Protein AF-A0A7R9Z4J4-F1 (afdb_monomer)

Sequence (156 aa):
VNAFYCSVVTLTTVGYGDICPSEDMALGGRVFIILISFFGLGVFCGPVMDFAASWPKMIPGGVLGVAITTVGLGIALFTKIEGMSHIEAAYFSVVTGTTIGYGDIGPKTDEGKIATALYAILVVNVVGAVLEPARNFLSRFCAAKSIEDVAEKSGS

Secondary structure (DSSP, 8-state):
-HHHHHHHHHHTT----SS---TTS-HHHHHHHHHHHHHHHHHSHHHHHHHHHHHHHHSTTHHHHHHHHHHHHHHHHHHHHH---HHHHHHHHHHHHTT---SSS---SHHHHHHHHHHHHHHHHHHHHHHHHHHHHHHHHHHHHHHHHHHHHHT-

Radius of gyration: 19.7 Å; Cα contacts (8 Å, |Δi|>4): 141; chains: 1; bounding box: 54×38×49 Å

Organism: NCBI:txid2749911

Structure (mmCIF, N/CA/C/O backbone):
data_AF-A0A7R9Z4J4-F1
#
_entry.id   AF-A0A7R9Z4J4-F1
#
loop_
_atom_site.group_PDB
_atom_site.id
_atom_site.type_symbol
_atom_site.label_atom_id
_atom_site.label_alt_id
_atom_site.label_comp_id
_atom_site.label_asym_id
_atom_site.label_entity_id
_atom_site.label_seq_id
_atom_site.pdbx_PDB_ins_code
_atom_site.Cartn_x
_atom_site.Cartn_y
_atom_site.Cartn_z
_atom_site.occupancy
_atom_site.B_iso_or_equiv
_atom_site.auth_seq_id
_atom_site.auth_comp_id
_atom_site.auth_asym_id
_atom_site.auth_atom_id
_atom_site.pdbx_PDB_model_num
ATOM 1 N N . VAL A 1 1 ? -17.522 -5.883 10.083 1.00 69.44 1 VAL A N 1
ATOM 2 C CA . VAL A 1 1 ? -16.395 -4.976 9.762 1.00 69.44 1 VAL A CA 1
ATOM 3 C C . VAL A 1 1 ? -15.042 -5.663 9.911 1.00 69.44 1 VAL A C 1
ATOM 5 O O . VAL A 1 1 ? -14.365 -5.822 8.907 1.00 69.44 1 VAL A O 1
ATOM 8 N N . ASN A 1 2 ? -14.692 -6.170 11.098 1.00 75.75 2 ASN A N 1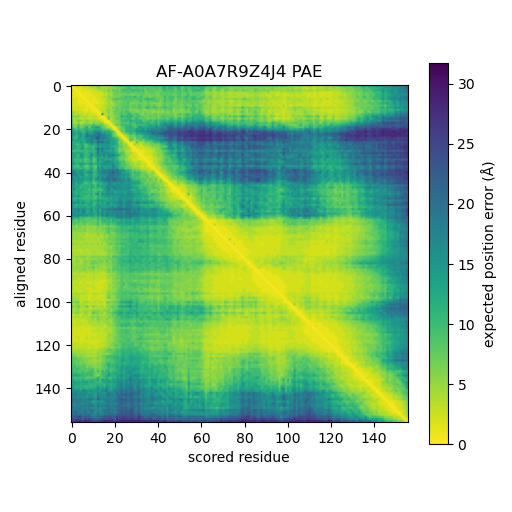
ATOM 9 C CA . ASN A 1 2 ? -13.408 -6.853 11.356 1.00 75.75 2 ASN A CA 1
ATOM 10 C C . ASN A 1 2 ? -13.071 -7.974 10.353 1.00 75.75 2 ASN A C 1
ATOM 12 O O . ASN A 1 2 ? -11.954 -8.039 9.855 1.00 75.75 2 ASN A O 1
ATOM 16 N N . ALA A 1 3 ? -14.050 -8.819 10.006 1.00 71.25 3 ALA A N 1
ATOM 17 C CA . ALA A 1 3 ? -13.865 -9.909 9.044 1.00 71.25 3 ALA A CA 1
ATOM 18 C C . ALA A 1 3 ? -13.546 -9.404 7.627 1.00 71.25 3 ALA A C 1
ATOM 20 O O . ALA A 1 3 ? -12.642 -9.910 6.969 1.00 71.25 3 ALA A O 1
ATOM 21 N N . PHE A 1 4 ? -14.265 -8.373 7.179 1.00 73.25 4 PHE A N 1
ATOM 22 C CA . PHE A 1 4 ? -14.043 -7.741 5.881 1.00 73.25 4 PHE A CA 1
ATOM 23 C C . PHE A 1 4 ? -12.654 -7.098 5.810 1.00 73.25 4 PHE A C 1
ATOM 25 O O . PHE A 1 4 ? -11.909 -7.358 4.873 1.00 73.25 4 PHE A O 1
ATOM 32 N N . TYR A 1 5 ? -12.279 -6.341 6.842 1.00 78.94 5 TYR A N 1
ATOM 33 C CA . TYR A 1 5 ? -10.960 -5.724 6.950 1.00 78.94 5 TYR A CA 1
ATOM 34 C C . TYR A 1 5 ? -9.826 -6.757 6.923 1.00 78.94 5 TYR A C 1
ATOM 36 O O . TYR A 1 5 ? -8.962 -6.670 6.056 1.00 78.94 5 TYR A O 1
ATOM 44 N N . CYS A 1 6 ? -9.883 -7.774 7.791 1.00 78.31 6 CYS A N 1
ATOM 45 C CA . CYS A 1 6 ? -8.895 -8.856 7.845 1.00 78.31 6 CYS A CA 1
ATOM 46 C C . CYS A 1 6 ? -8.712 -9.507 6.465 1.00 78.31 6 CYS A C 1
ATOM 48 O O . CYS A 1 6 ? -7.597 -9.653 5.977 1.00 78.31 6 CYS A O 1
ATOM 50 N N . SER A 1 7 ? -9.819 -9.791 5.780 1.00 74.62 7 SER A N 1
ATOM 51 C CA . SER A 1 7 ? -9.798 -10.441 4.466 1.00 74.62 7 SER A CA 1
ATOM 52 C C . SER A 1 7 ? -9.137 -9.603 3.393 1.00 74.62 7 SER A C 1
ATOM 54 O O . SER A 1 7 ? -8.336 -10.119 2.622 1.00 74.62 7 SER A O 1
ATOM 56 N N . VAL A 1 8 ? -9.476 -8.317 3.327 1.00 77.12 8 VAL A N 1
ATOM 57 C CA . VAL A 1 8 ? -8.921 -7.420 2.315 1.00 77.12 8 VAL A CA 1
ATOM 58 C C . VAL A 1 8 ? -7.432 -7.214 2.553 1.00 77.12 8 VAL A C 1
ATOM 60 O O . VAL A 1 8 ? -6.652 -7.342 1.619 1.00 77.12 8 VAL A O 1
ATOM 63 N N . VAL A 1 9 ? -7.033 -6.999 3.804 1.00 80.25 9 VAL A N 1
ATOM 64 C CA . VAL A 1 9 ? -5.631 -6.854 4.212 1.00 80.25 9 VAL A CA 1
ATOM 65 C C . VAL A 1 9 ? -4.822 -8.125 3.914 1.00 80.25 9 VAL A C 1
ATOM 67 O O . VAL A 1 9 ? -3.657 -8.035 3.523 1.00 80.25 9 VAL A O 1
ATOM 70 N N . THR A 1 10 ? -5.419 -9.313 4.058 1.00 79.94 10 THR A N 1
ATOM 71 C CA . THR A 1 10 ? -4.804 -10.583 3.639 1.00 79.94 10 THR A CA 1
ATOM 72 C C . THR A 1 10 ? -4.738 -10.716 2.116 1.00 79.94 10 THR A C 1
ATOM 74 O O . THR A 1 10 ? -3.708 -11.135 1.592 1.00 79.94 10 THR A O 1
ATOM 77 N N . LEU A 1 11 ? -5.796 -10.339 1.392 1.00 77.94 11 LEU A N 1
ATOM 78 C CA . LEU A 1 11 ? -5.858 -10.391 -0.075 1.00 77.94 11 LEU A CA 1
ATOM 79 C C . LEU A 1 11 ? -4.791 -9.499 -0.718 1.00 77.94 11 LEU A C 1
ATOM 81 O O . LEU A 1 11 ? -4.154 -9.890 -1.690 1.00 77.94 11 LEU A O 1
ATOM 85 N N . THR A 1 12 ? -4.580 -8.314 -0.154 1.00 78.25 12 THR A N 1
ATOM 86 C CA . THR A 1 12 ? -3.561 -7.351 -0.584 1.00 78.25 12 THR A CA 1
ATOM 87 C C . THR A 1 12 ? -2.170 -7.684 -0.044 1.00 78.25 12 THR A C 1
ATOM 89 O O . THR A 1 12 ? -1.281 -6.848 -0.136 1.00 78.25 12 THR A O 1
ATOM 92 N N . THR A 1 13 ? -1.995 -8.855 0.580 1.00 83.31 13 THR A N 1
ATOM 93 C CA . THR A 1 13 ? -0.753 -9.333 1.211 1.00 83.31 13 THR A CA 1
ATOM 94 C C . THR A 1 13 ? -0.141 -8.392 2.252 1.00 83.31 13 THR A C 1
ATOM 96 O O . THR A 1 13 ? 1.037 -8.516 2.556 1.00 83.31 13 THR A O 1
ATOM 99 N N . VAL A 1 14 ? -0.922 -7.464 2.813 1.00 85.56 14 VAL A N 1
ATOM 100 C CA . VAL A 1 14 ? -0.454 -6.521 3.842 1.00 85.56 14 VAL A CA 1
ATOM 101 C C . VAL A 1 14 ? -0.341 -7.234 5.187 1.00 85.56 14 VAL A C 1
ATOM 103 O O . VAL A 1 14 ? 0.652 -7.084 5.878 1.00 85.56 14 VAL A O 1
AT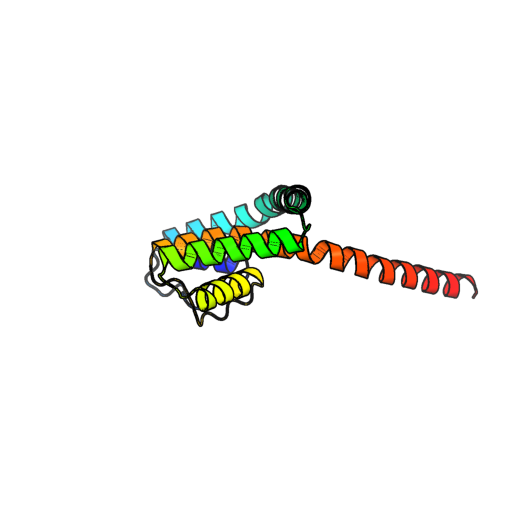OM 106 N N . GLY A 1 15 ? -1.360 -8.017 5.551 1.00 77.56 15 GLY A N 1
ATOM 107 C CA . GLY A 1 15 ? -1.324 -8.932 6.695 1.00 77.56 15 GLY A CA 1
ATOM 108 C C . GLY A 1 15 ? -0.907 -8.328 8.043 1.00 77.56 15 GLY A C 1
ATOM 109 O O . GLY A 1 15 ? -0.008 -8.871 8.669 1.00 77.56 15 GLY A O 1
ATOM 110 N N . TYR A 1 16 ? -1.595 -7.286 8.533 1.00 78.88 16 TYR A N 1
ATOM 111 C CA . TYR A 1 16 ? -1.263 -6.613 9.805 1.00 78.88 16 TYR A CA 1
ATOM 112 C C . TYR A 1 16 ? -1.163 -7.521 11.043 1.00 78.88 16 TYR A C 1
ATOM 114 O O . TYR A 1 16 ? -0.534 -7.145 12.026 1.00 78.88 16 TYR A O 1
ATOM 122 N N . GLY A 1 17 ? -1.829 -8.682 11.044 1.00 73.00 17 GLY A N 1
ATOM 123 C CA . GLY A 1 17 ? -1.857 -9.602 12.192 1.00 73.00 17 GLY A CA 1
ATOM 124 C C . GLY A 1 17 ? -2.613 -9.072 13.421 1.00 73.00 17 GLY A C 1
ATOM 125 O O . GLY A 1 17 ? -2.737 -9.784 14.414 1.00 73.00 17 GLY A O 1
ATOM 126 N N . ASP A 1 18 ? -3.160 -7.860 13.333 1.00 70.62 18 ASP A N 1
ATOM 127 C CA . ASP A 1 18 ? -3.920 -7.150 14.364 1.00 70.62 18 ASP A CA 1
ATOM 128 C C . ASP A 1 18 ? -5.284 -7.799 14.651 1.00 70.62 18 ASP A C 1
ATOM 130 O O . ASP A 1 18 ? -5.763 -7.804 15.786 1.00 70.62 18 ASP A O 1
ATOM 134 N N . ILE A 1 19 ? -5.911 -8.378 13.626 1.00 69.12 19 ILE A N 1
ATOM 135 C CA . ILE A 1 19 ? -7.205 -9.051 13.710 1.00 69.12 19 ILE A CA 1
ATOM 136 C C . ILE A 1 19 ? -7.059 -10.464 13.142 1.00 69.12 19 ILE A C 1
ATOM 138 O O . ILE A 1 19 ? -7.144 -10.683 11.933 1.00 69.12 19 ILE A O 1
ATOM 142 N N . CYS A 1 20 ? -6.874 -11.442 14.030 1.00 61.06 20 CYS A N 1
ATOM 143 C CA . CYS A 1 20 ? -6.988 -12.864 13.700 1.00 61.06 20 CYS A CA 1
ATOM 144 C C . CYS A 1 20 ? -8.461 -13.310 13.780 1.00 61.06 20 CYS A C 1
ATOM 146 O O . CYS A 1 20 ? -9.201 -12.807 14.628 1.00 61.06 20 CYS A O 1
ATOM 148 N N . PRO A 1 21 ? -8.925 -14.261 12.945 1.00 55.12 21 PRO A N 1
ATOM 149 C CA . PRO A 1 21 ? -10.283 -14.787 13.034 1.00 55.12 21 PRO A CA 1
ATOM 150 C C . PRO A 1 21 ? -10.417 -15.719 14.252 1.00 55.12 21 PRO A C 1
ATOM 152 O O . PRO A 1 21 ? -10.503 -16.936 14.100 1.00 55.12 21 PRO A O 1
ATOM 155 N N . SER A 1 22 ? -10.439 -15.163 15.466 1.00 57.16 22 SER A N 1
ATOM 156 C CA . SER A 1 22 ? -10.807 -15.886 16.689 1.00 57.16 22 SER A CA 1
ATOM 157 C C . SER A 1 22 ? -12.300 -16.259 16.682 1.00 57.16 22 SER A C 1
ATOM 159 O O . SER A 1 22 ? -13.062 -15.833 15.807 1.00 57.16 22 SER A O 1
ATOM 161 N N . GLU A 1 23 ? -12.692 -17.145 17.601 1.00 53.50 23 GLU A N 1
ATOM 162 C CA . GLU A 1 23 ? -13.895 -18.000 17.597 1.00 53.50 23 GLU A CA 1
ATOM 163 C C . GLU A 1 23 ? -15.274 -17.304 17.482 1.00 53.50 23 GLU A C 1
ATOM 165 O O . GLU A 1 23 ? -16.271 -17.987 17.263 1.00 53.50 23 GLU A O 1
ATOM 170 N N . ASP A 1 24 ? -15.345 -15.968 17.490 1.00 51.12 24 ASP A N 1
ATOM 171 C CA . ASP A 1 24 ? -16.599 -15.190 17.505 1.00 51.12 24 ASP A CA 1
ATOM 172 C C . ASP A 1 24 ? -17.075 -14.713 16.117 1.00 51.12 24 ASP A C 1
ATOM 174 O O . ASP A 1 24 ? -18.124 -14.077 15.977 1.00 51.12 24 ASP A O 1
ATOM 178 N N . MET A 1 25 ? -16.317 -14.992 15.050 1.00 55.91 25 MET A N 1
ATOM 179 C CA . MET A 1 25 ? -16.785 -14.721 13.686 1.00 55.91 25 MET A CA 1
ATOM 180 C C . MET A 1 25 ? -17.833 -15.754 13.264 1.00 55.91 25 MET A C 1
ATOM 182 O O . MET A 1 25 ? -17.504 -16.918 13.038 1.00 55.91 25 MET A O 1
ATOM 186 N N . ALA A 1 26 ? -19.075 -15.308 13.057 1.00 58.41 26 ALA A N 1
ATOM 187 C CA . ALA A 1 26 ? -20.132 -16.124 12.467 1.00 58.41 26 ALA A CA 1
ATOM 188 C C . ALA A 1 26 ? -19.632 -16.828 11.189 1.00 58.41 26 ALA A C 1
ATOM 190 O O . ALA A 1 26 ? -19.132 -16.182 10.263 1.00 58.41 26 ALA A O 1
ATOM 191 N N . LEU A 1 27 ? -19.796 -18.154 11.137 1.00 64.06 27 LEU A N 1
ATOM 192 C CA . LEU A 1 27 ? -19.342 -19.045 10.059 1.00 64.06 27 LEU A CA 1
ATOM 193 C C . LEU A 1 27 ? -19.684 -18.513 8.651 1.00 64.06 27 LEU A C 1
ATOM 195 O O . LEU A 1 27 ? -18.884 -18.634 7.725 1.00 64.06 27 LEU A O 1
ATOM 199 N N . GLY A 1 28 ? -20.837 -17.848 8.510 1.00 63.38 28 GLY A N 1
ATOM 200 C CA . GLY A 1 28 ? -21.295 -17.248 7.255 1.00 63.38 28 GLY A CA 1
ATOM 201 C C . GLY A 1 28 ? -20.404 -16.121 6.719 1.00 63.38 28 GLY A C 1
ATOM 202 O O . GLY A 1 28 ? -20.227 -16.014 5.508 1.00 63.38 28 GLY A O 1
ATOM 203 N N . GLY A 1 29 ? -19.771 -15.327 7.589 1.00 63.66 29 GLY A N 1
ATOM 204 C CA . GLY A 1 29 ? -18.825 -14.288 7.168 1.00 63.66 29 GLY A CA 1
ATOM 205 C C . GLY A 1 29 ? -17.562 -14.886 6.549 1.00 63.66 29 GLY A C 1
ATOM 206 O O . GLY A 1 29 ? -17.118 -14.433 5.497 1.00 63.66 29 GLY A O 1
ATOM 207 N N . ARG A 1 30 ? -17.036 -15.964 7.149 1.00 63.38 30 ARG A N 1
ATOM 208 C CA . ARG A 1 30 ? -15.848 -16.689 6.662 1.00 63.38 30 ARG A CA 1
ATOM 209 C C . ARG A 1 30 ? -16.081 -17.298 5.275 1.00 63.38 30 ARG A C 1
ATOM 211 O O . ARG A 1 30 ? -15.211 -17.218 4.416 1.00 63.38 30 ARG A O 1
ATOM 218 N N . VAL A 1 31 ? -17.273 -17.846 5.034 1.00 65.62 31 VAL A N 1
ATOM 219 C CA . VAL A 1 31 ? -17.649 -18.418 3.728 1.00 65.62 31 VAL A CA 1
ATOM 220 C C . VAL A 1 31 ? -17.830 -17.329 2.663 1.00 65.62 31 VAL A C 1
ATOM 222 O O . VAL A 1 31 ? -17.339 -17.483 1.547 1.00 65.62 31 VAL A O 1
ATOM 225 N N . PHE A 1 32 ? -18.460 -16.201 3.003 1.00 67.75 32 PHE A N 1
ATOM 226 C CA . PHE A 1 32 ? -18.615 -15.061 2.089 1.00 67.75 32 PHE A CA 1
ATOM 227 C C . PHE A 1 32 ? -17.260 -14.477 1.642 1.00 67.75 32 PHE A C 1
ATOM 229 O O . PHE A 1 32 ? -17.074 -14.124 0.478 1.00 67.75 32 PHE A O 1
ATOM 236 N N . ILE A 1 33 ? -16.289 -14.447 2.556 1.00 59.62 33 ILE A N 1
ATOM 237 C CA . ILE A 1 33 ? -14.911 -13.999 2.322 1.00 59.62 33 ILE A CA 1
ATOM 238 C C . ILE A 1 33 ? -14.166 -14.907 1.345 1.00 59.62 33 ILE A C 1
ATOM 240 O O . ILE A 1 33 ? -13.529 -14.409 0.422 1.00 59.62 33 ILE A O 1
ATOM 244 N N . ILE A 1 34 ? -14.263 -16.229 1.513 1.00 66.75 34 ILE A N 1
ATOM 245 C CA . ILE A 1 34 ? -13.598 -17.185 0.618 1.00 66.75 34 ILE A CA 1
ATOM 246 C C . ILE A 1 34 ? -14.119 -17.006 -0.816 1.00 66.75 34 ILE A C 1
ATOM 248 O O . ILE A 1 34 ? -13.330 -16.991 -1.758 1.00 66.75 34 ILE A O 1
ATOM 252 N N . LEU A 1 35 ? -15.425 -16.774 -0.986 1.00 67.44 35 LEU A N 1
ATOM 253 C CA . LEU A 1 35 ? -16.027 -16.527 -2.299 1.00 67.44 35 LEU A CA 1
ATOM 254 C C . LEU A 1 35 ? -15.551 -15.210 -2.932 1.00 67.44 35 LEU A C 1
ATOM 256 O O . LEU A 1 35 ? -15.205 -15.201 -4.112 1.00 67.44 35 LEU A O 1
ATOM 260 N N . ILE A 1 36 ? -15.469 -14.121 -2.159 1.00 67.75 36 ILE A N 1
ATOM 261 C CA . ILE A 1 36 ? -14.912 -12.843 -2.635 1.00 67.75 36 ILE A CA 1
ATOM 262 C C . ILE A 1 36 ? -13.430 -12.971 -2.995 1.00 67.75 36 ILE A C 1
ATOM 264 O O . ILE A 1 36 ? -13.018 -12.423 -4.012 1.00 67.75 36 ILE A O 1
ATOM 268 N N . SER A 1 37 ? -12.631 -13.706 -2.220 1.00 65.31 37 SER A N 1
ATOM 269 C CA . SER A 1 37 ? -11.198 -13.873 -2.490 1.00 65.31 37 SER A CA 1
ATOM 270 C C . SER A 1 37 ? -10.939 -14.656 -3.780 1.00 65.31 37 SER A C 1
ATOM 272 O O . SER A 1 37 ? -10.092 -14.251 -4.576 1.00 65.31 37 SER A O 1
ATOM 274 N N . PHE A 1 38 ? -11.703 -15.723 -4.045 1.00 65.94 38 PHE A N 1
ATOM 275 C CA . PHE A 1 38 ? -11.598 -16.481 -5.300 1.00 65.94 38 PHE A CA 1
ATOM 276 C C . PHE A 1 38 ? -12.054 -15.674 -6.526 1.00 65.94 38 PHE A C 1
ATOM 278 O O . PHE A 1 38 ? -11.481 -15.829 -7.603 1.00 65.94 38 PHE A O 1
ATOM 285 N N . PHE A 1 39 ? -13.045 -14.791 -6.373 1.00 67.00 39 PHE A N 1
ATOM 286 C CA . PHE A 1 39 ? -13.531 -13.946 -7.470 1.00 67.00 39 PHE A CA 1
ATOM 287 C C . PHE A 1 39 ? -12.666 -12.688 -7.682 1.00 67.00 39 PHE A C 1
ATOM 289 O O . PHE A 1 39 ? -12.448 -12.256 -8.814 1.00 67.00 39 PHE A O 1
ATOM 296 N N . GLY A 1 40 ? -12.131 -12.116 -6.602 1.00 63.16 40 GLY A N 1
ATOM 297 C CA . GLY A 1 40 ? -11.328 -10.895 -6.601 1.00 63.16 40 GLY A CA 1
ATOM 298 C C . GLY A 1 40 ? -9.932 -11.088 -7.189 1.00 63.16 40 GLY A C 1
ATOM 299 O O . GLY A 1 40 ? -9.517 -10.282 -8.014 1.00 63.16 40 GLY A O 1
ATOM 300 N N . LEU A 1 41 ? -9.233 -12.179 -6.855 1.00 57.81 41 LEU A N 1
ATOM 301 C CA . LEU A 1 41 ? -7.875 -12.441 -7.363 1.00 57.81 41 LEU A CA 1
ATOM 302 C C . LEU A 1 41 ? -7.816 -12.551 -8.897 1.00 57.81 41 LEU A C 1
ATOM 304 O O . LEU A 1 41 ? -6.856 -12.086 -9.509 1.00 57.81 41 LEU A O 1
ATOM 308 N N . GLY A 1 42 ? -8.847 -13.130 -9.522 1.00 56.28 42 GLY A N 1
ATOM 309 C CA . GLY A 1 42 ? -8.896 -13.330 -10.975 1.00 56.28 42 GLY A CA 1
ATOM 310 C C . GLY A 1 42 ? -9.426 -12.131 -11.768 1.00 56.28 42 GLY A C 1
ATOM 311 O O . GLY A 1 42 ? -8.932 -11.857 -12.858 1.00 56.28 42 GLY A O 1
ATOM 312 N N . VAL A 1 43 ? -10.415 -11.402 -11.237 1.00 59.25 43 VAL A N 1
ATOM 313 C CA . VAL A 1 43 ? -11.123 -10.344 -11.986 1.00 59.25 43 VAL A CA 1
ATOM 314 C C . VAL A 1 43 ? -10.503 -8.960 -11.781 1.00 59.25 43 VAL A C 1
ATOM 316 O O . VAL A 1 43 ? -10.593 -8.125 -12.678 1.00 59.25 43 VAL A O 1
ATOM 319 N N . PHE A 1 44 ? -9.837 -8.701 -10.649 1.00 62.16 44 PHE A N 1
ATOM 320 C CA . PHE A 1 44 ? -9.226 -7.389 -10.403 1.00 62.16 44 PHE A CA 1
ATOM 321 C C . PHE A 1 44 ? -7.862 -7.222 -11.068 1.00 62.16 44 PHE A C 1
ATOM 323 O O . PHE A 1 44 ? -7.530 -6.115 -11.465 1.00 62.16 44 PHE A O 1
ATOM 330 N N . CYS A 1 45 ? -7.078 -8.287 -11.231 1.00 63.75 45 CYS A N 1
ATOM 331 C CA . CYS A 1 45 ? -5.689 -8.148 -11.662 1.00 63.75 45 CYS A CA 1
ATOM 332 C C . CYS A 1 45 ? -5.572 -7.478 -13.046 1.00 63.75 45 CYS A C 1
ATOM 334 O O . CYS A 1 45 ? -4.899 -6.465 -13.168 1.00 63.75 45 CYS A O 1
ATOM 336 N N . GLY A 1 46 ? -6.281 -7.958 -14.073 1.00 66.88 46 GLY A N 1
ATOM 337 C CA . GLY A 1 46 ? -6.161 -7.410 -15.435 1.00 66.88 46 GLY A CA 1
ATOM 338 C C . GLY A 1 46 ? -6.664 -5.962 -15.578 1.00 66.88 46 GLY A C 1
ATOM 339 O O . GLY A 1 46 ? -5.854 -5.052 -15.751 1.00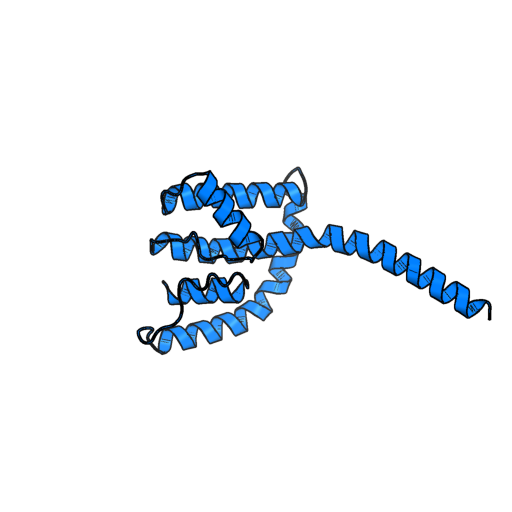 66.88 46 GLY A O 1
ATOM 340 N N . PRO A 1 47 ? -7.982 -5.711 -15.457 1.00 69.06 47 PRO A N 1
ATOM 341 C CA . PRO A 1 47 ? -8.560 -4.383 -15.667 1.00 69.06 47 PRO A CA 1
ATOM 342 C C . PRO A 1 47 ? -8.008 -3.311 -14.724 1.00 69.06 47 PRO A C 1
ATOM 344 O O . PRO A 1 47 ? -7.914 -2.145 -15.106 1.00 69.06 47 PRO A O 1
ATOM 347 N N . VAL A 1 48 ? -7.639 -3.679 -13.491 1.00 65.12 48 VAL A N 1
ATOM 348 C CA . VAL A 1 48 ? -7.105 -2.710 -12.529 1.00 65.12 48 VAL A CA 1
ATOM 349 C C . VAL A 1 48 ? -5.624 -2.440 -12.758 1.00 65.12 48 VAL A C 1
ATOM 351 O O . VAL A 1 48 ? -5.221 -1.293 -12.587 1.00 65.12 48 VAL A O 1
ATOM 354 N N . MET A 1 49 ? -4.829 -3.404 -13.237 1.00 63.84 49 MET A N 1
ATOM 355 C CA . MET A 1 49 ? -3.471 -3.105 -13.709 1.00 63.84 49 MET A CA 1
ATOM 356 C C . MET A 1 49 ? -3.496 -2.186 -14.935 1.00 63.84 49 MET A C 1
ATOM 358 O O . MET A 1 49 ? -2.733 -1.224 -14.969 1.00 63.84 49 MET A O 1
ATOM 362 N N . ASP A 1 50 ? -4.411 -2.396 -15.885 1.00 69.25 50 ASP A N 1
ATOM 363 C CA . ASP A 1 50 ? -4.565 -1.515 -17.056 1.00 69.25 50 ASP A CA 1
ATOM 364 C C . ASP A 1 50 ? -5.007 -0.093 -16.657 1.00 69.25 50 ASP A C 1
ATOM 366 O O . ASP A 1 50 ? -4.539 0.919 -17.198 1.00 69.25 50 ASP A O 1
ATOM 370 N N . PHE A 1 51 ? -5.885 0.003 -15.658 1.00 68.69 51 PHE A N 1
ATOM 371 C CA . PHE A 1 51 ? -6.314 1.275 -15.087 1.00 68.69 51 PHE A CA 1
ATOM 372 C C . PHE A 1 51 ? -5.184 1.970 -14.307 1.00 68.69 51 PHE A C 1
ATOM 374 O O . PHE A 1 51 ? -4.937 3.162 -14.508 1.00 68.69 51 PHE A O 1
ATOM 381 N N . ALA A 1 52 ? -4.438 1.230 -13.485 1.00 64.44 52 ALA A N 1
ATOM 382 C CA . ALA A 1 52 ? -3.288 1.736 -12.737 1.00 64.44 52 ALA A CA 1
ATOM 383 C C . ALA A 1 52 ? -2.147 2.177 -13.666 1.00 64.44 52 ALA A C 1
ATOM 385 O O . ALA A 1 52 ? -1.535 3.218 -13.432 1.00 64.44 52 ALA A O 1
ATOM 386 N N . ALA A 1 53 ? -1.918 1.468 -14.774 1.00 64.69 53 ALA A N 1
ATOM 387 C CA . ALA A 1 53 ? -0.964 1.850 -15.816 1.00 64.69 53 ALA A CA 1
ATOM 388 C C . ALA A 1 53 ? -1.367 3.142 -16.554 1.00 64.69 53 ALA A C 1
ATOM 390 O O . ALA A 1 53 ? -0.530 3.807 -17.174 1.00 64.69 53 ALA A O 1
ATOM 391 N N . SER A 1 54 ? -2.639 3.543 -16.471 1.00 69.94 54 SER A N 1
ATOM 392 C CA . SER A 1 54 ? -3.138 4.793 -17.055 1.00 69.94 54 SER A CA 1
ATOM 393 C C . SER A 1 54 ? -2.953 6.007 -16.132 1.00 69.94 54 SER A C 1
ATOM 395 O O . SER A 1 54 ? -2.872 7.136 -16.619 1.00 69.94 54 SER A O 1
ATOM 397 N N . TRP A 1 55 ? -2.811 5.815 -14.816 1.00 70.31 55 TRP A N 1
ATOM 398 C CA . TRP A 1 55 ? -2.640 6.909 -13.847 1.00 70.31 55 TRP A CA 1
ATOM 399 C C . TRP A 1 55 ? -1.385 7.778 -14.027 1.00 70.31 55 TRP A C 1
ATOM 401 O O . TRP A 1 55 ? -1.512 9.000 -13.912 1.00 70.31 55 TRP A O 1
ATOM 411 N N . PRO A 1 56 ? -0.201 7.237 -14.379 1.00 65.19 56 PRO A N 1
ATOM 412 C CA . PRO A 1 56 ? 0.987 8.048 -14.647 1.00 65.19 56 PRO A CA 1
ATOM 413 C C . PRO A 1 56 ? 0.813 9.038 -15.805 1.00 65.19 56 PRO A C 1
ATOM 415 O O . PRO A 1 56 ? 1.538 10.025 -15.872 1.00 65.19 56 PRO A O 1
ATOM 418 N N . LYS A 1 57 ? -0.137 8.787 -16.719 1.00 67.06 57 LYS A N 1
ATOM 419 C CA . LYS A 1 57 ? -0.471 9.703 -17.825 1.00 67.06 57 LYS A CA 1
ATOM 420 C C . LYS A 1 57 ? -1.389 10.844 -17.382 1.00 67.06 57 LYS A C 1
ATOM 422 O O . LYS A 1 57 ? -1.461 11.861 -18.061 1.00 67.06 57 LYS A O 1
ATOM 427 N N . MET A 1 58 ? -2.099 10.663 -16.271 1.00 69.62 58 MET A N 1
ATOM 428 C CA . MET A 1 58 ? -3.113 11.589 -15.767 1.00 69.62 58 MET A CA 1
ATOM 429 C C . MET A 1 58 ? -2.552 12.556 -14.712 1.00 69.62 58 MET A C 1
ATOM 431 O O . MET A 1 58 ? -3.108 13.635 -14.526 1.00 69.62 58 MET A O 1
ATOM 435 N N . ILE A 1 59 ? -1.446 12.200 -14.043 1.00 73.38 59 ILE A N 1
ATOM 436 C CA . ILE A 1 59 ? -0.797 13.023 -13.012 1.00 73.38 59 ILE A CA 1
ATOM 437 C C . ILE A 1 59 ? 0.584 13.510 -13.497 1.00 73.38 59 ILE A C 1
ATOM 439 O O . ILE A 1 59 ? 1.432 12.684 -13.849 1.00 73.38 59 ILE A O 1
ATOM 443 N N . PRO A 1 60 ? 0.863 14.830 -13.484 1.00 67.88 60 PRO A N 1
ATOM 444 C CA . PRO A 1 60 ? 2.199 15.344 -13.778 1.00 67.88 60 PRO A CA 1
ATOM 445 C C . PRO A 1 60 ? 3.198 14.837 -12.725 1.00 67.88 60 PRO A C 1
ATOM 447 O O . PRO A 1 60 ? 2.993 15.014 -11.528 1.00 67.88 60 PRO A O 1
ATOM 450 N N . GLY A 1 61 ? 4.272 14.176 -13.169 1.00 70.06 61 GLY A N 1
ATOM 451 C CA . GLY A 1 61 ? 5.247 13.503 -12.293 1.00 70.06 61 GLY A CA 1
ATOM 452 C C . GLY A 1 61 ? 5.293 11.976 -12.439 1.00 70.06 61 GLY A C 1
ATOM 453 O O . GLY A 1 61 ? 6.103 11.322 -11.780 1.00 70.06 61 GLY A O 1
ATOM 454 N N . GLY A 1 62 ? 4.462 11.397 -13.314 1.00 78.00 62 GLY A N 1
ATOM 455 C CA . GLY A 1 62 ? 4.501 9.973 -13.638 1.00 78.00 62 GLY A CA 1
ATOM 456 C C . GLY A 1 62 ? 4.207 9.091 -12.424 1.00 78.00 62 GLY A C 1
ATOM 457 O O . GLY A 1 62 ? 3.380 9.422 -11.579 1.00 78.00 62 GLY A O 1
ATOM 458 N N . VAL A 1 63 ? 4.898 7.959 -12.321 1.00 73.81 63 VAL A N 1
ATOM 459 C CA . VAL A 1 63 ? 4.639 6.945 -11.287 1.00 73.81 63 VAL A CA 1
ATOM 460 C C . VAL A 1 63 ? 4.938 7.449 -9.865 1.00 73.81 63 VAL A C 1
ATOM 462 O O . VAL A 1 63 ? 4.204 7.145 -8.928 1.00 73.81 63 VAL A O 1
ATOM 465 N N . LEU A 1 64 ? 5.963 8.293 -9.707 1.00 77.69 64 LEU A N 1
ATOM 466 C CA . LEU A 1 64 ? 6.286 8.924 -8.422 1.00 77.69 64 LEU A CA 1
ATOM 467 C C . LEU A 1 64 ? 5.208 9.928 -7.994 1.00 77.69 64 LEU A C 1
ATOM 469 O O . LEU A 1 64 ? 4.861 9.986 -6.817 1.00 77.69 64 LEU A O 1
ATOM 473 N N . GLY A 1 65 ? 4.632 10.673 -8.944 1.00 82.88 65 GLY A N 1
ATOM 474 C CA . GLY A 1 65 ? 3.503 11.568 -8.677 1.00 82.88 65 GLY A CA 1
ATOM 475 C C . GLY A 1 65 ? 2.284 10.814 -8.144 1.00 82.88 65 GLY A C 1
ATOM 476 O O . GLY A 1 65 ? 1.690 11.233 -7.155 1.00 82.88 65 GLY A O 1
ATOM 477 N N . VAL A 1 66 ? 1.961 9.662 -8.741 1.00 81.19 66 VAL A N 1
ATOM 478 C CA . VAL A 1 66 ? 0.859 8.788 -8.294 1.00 81.19 66 VAL A CA 1
ATOM 479 C C . VAL A 1 66 ? 1.112 8.227 -6.890 1.00 81.19 66 VAL A C 1
ATOM 481 O O . VAL A 1 66 ? 0.199 8.186 -6.064 1.00 81.19 66 VAL A O 1
ATOM 484 N N . ALA A 1 67 ? 2.347 7.830 -6.579 1.00 83.00 67 ALA A N 1
ATOM 485 C CA . ALA A 1 67 ? 2.702 7.363 -5.239 1.00 83.00 67 ALA A CA 1
ATOM 486 C C . ALA A 1 67 ? 2.524 8.473 -4.187 1.00 83.00 67 ALA A C 1
ATOM 488 O O . ALA A 1 67 ? 1.926 8.252 -3.137 1.00 83.00 67 ALA A O 1
ATOM 489 N N . ILE A 1 68 ? 2.968 9.696 -4.488 1.00 87.12 68 ILE A N 1
ATOM 490 C CA . ILE A 1 68 ? 2.834 10.834 -3.568 1.00 87.12 68 ILE A CA 1
ATOM 491 C C . ILE A 1 68 ? 1.362 11.202 -3.353 1.00 87.12 68 ILE A C 1
ATOM 493 O O . ILE A 1 68 ? 0.953 11.439 -2.216 1.00 87.12 68 ILE A O 1
ATOM 497 N N . THR A 1 69 ? 0.542 11.232 -4.408 1.00 86.75 69 THR A N 1
ATOM 498 C CA . THR A 1 69 ? -0.881 11.584 -4.273 1.00 86.75 69 THR A CA 1
ATOM 499 C C . THR A 1 69 ? -1.673 10.525 -3.519 1.00 86.75 69 THR A C 1
ATOM 501 O O . THR A 1 69 ? -2.538 10.878 -2.720 1.00 86.75 69 THR A O 1
ATOM 504 N N . THR A 1 70 ? -1.368 9.241 -3.706 1.00 87.06 70 THR A N 1
ATOM 505 C CA . THR A 1 70 ? -2.030 8.157 -2.962 1.00 87.06 70 THR A CA 1
ATOM 506 C C . THR A 1 70 ? -1.613 8.099 -1.497 1.00 87.06 70 THR A C 1
ATOM 508 O O . THR A 1 70 ? -2.465 7.860 -0.638 1.00 87.06 70 THR A O 1
ATOM 511 N N . VAL A 1 71 ? -0.356 8.407 -1.170 1.00 90.00 71 VAL A N 1
ATOM 512 C CA . VAL A 1 71 ? 0.068 8.602 0.227 1.00 90.00 71 VAL A CA 1
ATOM 513 C C . VAL A 1 71 ? -0.601 9.843 0.825 1.00 90.00 71 VAL A C 1
ATOM 515 O O . VAL A 1 71 ? -1.143 9.768 1.923 1.00 90.00 71 VAL A O 1
ATOM 518 N N . GLY A 1 72 ? -0.656 10.961 0.096 1.00 92.12 72 GLY A N 1
ATOM 519 C CA . GLY A 1 72 ? -1.352 12.176 0.533 1.00 92.12 72 GLY A CA 1
ATOM 520 C C . GLY A 1 72 ? -2.844 11.954 0.798 1.00 92.12 72 GLY A C 1
ATOM 521 O O . GLY A 1 72 ? -3.378 12.444 1.795 1.00 92.12 72 GLY A O 1
ATOM 522 N N . LEU A 1 73 ? -3.504 11.164 -0.054 1.00 91.31 73 LEU A N 1
ATOM 523 C CA . LEU A 1 73 ? -4.887 10.739 0.148 1.00 91.31 73 LEU A CA 1
ATOM 524 C C . LEU A 1 73 ? -5.026 9.904 1.425 1.00 91.31 73 LEU A C 1
ATOM 526 O O . LEU A 1 73 ? -5.908 10.197 2.225 1.00 91.31 73 LEU A O 1
ATOM 530 N N . GLY A 1 74 ? -4.146 8.919 1.635 1.00 89.62 74 GLY A N 1
ATOM 531 C CA . GLY A 1 74 ? -4.125 8.095 2.848 1.00 89.62 74 GLY A CA 1
ATOM 532 C C . GLY A 1 74 ? -3.961 8.938 4.113 1.00 89.62 74 GLY A C 1
ATOM 533 O O . GLY A 1 74 ? -4.764 8.823 5.039 1.00 89.62 74 GLY A O 1
ATOM 534 N N . ILE A 1 75 ? -3.016 9.884 4.109 1.00 92.81 75 ILE A N 1
ATOM 535 C CA . ILE A 1 75 ? -2.815 10.834 5.211 1.00 92.81 75 ILE A CA 1
ATOM 536 C C . ILE A 1 75 ? -4.114 11.581 5.514 1.00 92.81 75 ILE A C 1
ATOM 538 O O . ILE A 1 75 ? -4.578 11.562 6.653 1.00 92.81 75 ILE A O 1
ATOM 542 N N . ALA A 1 76 ? -4.733 12.209 4.513 1.00 93.12 76 ALA A N 1
ATOM 543 C CA . ALA A 1 76 ? -5.958 12.983 4.713 1.00 93.12 76 ALA A CA 1
ATOM 544 C C . ALA A 1 76 ? -7.122 12.122 5.233 1.00 93.12 76 ALA A C 1
ATOM 546 O O . ALA A 1 76 ? -7.886 12.573 6.090 1.00 93.12 76 ALA A O 1
ATOM 547 N N . LEU A 1 77 ? -7.241 10.889 4.734 1.00 92.50 77 LEU A N 1
ATOM 548 C CA . LEU A 1 77 ? -8.287 9.942 5.108 1.00 92.50 77 LEU A CA 1
ATOM 549 C C . LEU A 1 77 ? -8.148 9.512 6.576 1.00 92.50 77 LEU A C 1
ATOM 551 O O . LEU A 1 77 ? -9.081 9.682 7.360 1.00 92.50 77 LEU A O 1
ATOM 555 N N . PHE A 1 78 ? -6.970 9.020 6.971 1.00 91.25 78 PHE A N 1
ATOM 556 C CA . PHE A 1 78 ? -6.734 8.483 8.315 1.00 91.25 78 PHE A CA 1
ATOM 557 C C . PHE A 1 78 ? -6.612 9.573 9.379 1.00 91.25 78 PHE A C 1
ATOM 559 O O . PHE A 1 78 ? -7.069 9.379 10.503 1.00 91.25 78 PHE A O 1
ATOM 566 N N . THR A 1 79 ? -6.108 10.759 9.025 1.00 91.81 79 THR A N 1
ATOM 567 C CA . THR A 1 79 ? -6.141 11.912 9.941 1.00 91.81 79 THR A CA 1
ATOM 568 C C . THR A 1 79 ? -7.589 12.312 10.254 1.00 91.81 79 THR A C 1
ATOM 570 O O . THR A 1 79 ? -7.905 12.634 11.395 1.00 91.81 79 THR A O 1
ATOM 573 N N . LYS A 1 80 ? -8.496 12.287 9.263 1.00 91.38 80 LYS A N 1
ATOM 574 C CA . LYS A 1 80 ? -9.902 12.675 9.471 1.00 91.38 80 LYS A CA 1
ATOM 575 C C . LYS A 1 80 ? -10.743 11.610 10.168 1.00 91.38 80 LYS A C 1
ATOM 577 O O . LYS A 1 80 ? -11.576 11.974 10.989 1.00 91.3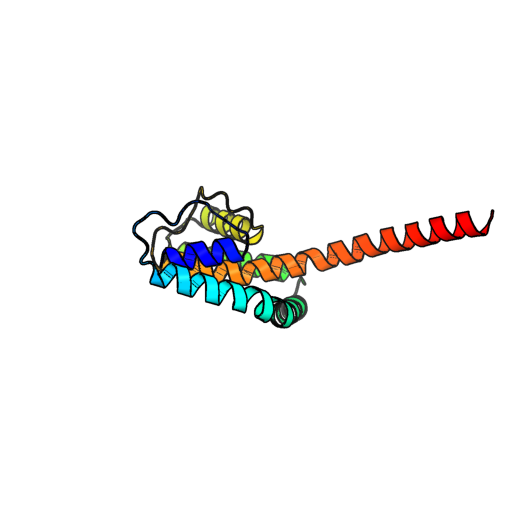8 80 LYS A O 1
ATOM 582 N N . ILE A 1 81 ? -10.573 10.340 9.804 1.00 90.12 81 ILE A N 1
ATOM 583 C CA . ILE A 1 81 ? -11.417 9.246 10.307 1.00 90.12 81 ILE A CA 1
ATOM 584 C C . ILE A 1 81 ? -10.923 8.756 11.670 1.00 90.12 81 ILE A C 1
ATOM 586 O O . ILE A 1 81 ? -11.710 8.598 12.594 1.00 90.12 81 ILE A O 1
ATOM 590 N N . GLU A 1 82 ? -9.616 8.535 11.810 1.00 86.69 82 GLU A N 1
ATOM 591 C CA . GLU A 1 82 ? -9.023 7.942 13.016 1.00 86.69 82 GLU A CA 1
ATOM 592 C C . GLU A 1 82 ? -8.382 8.985 13.941 1.00 86.69 82 GLU A C 1
ATOM 594 O O . GLU A 1 82 ? -7.926 8.647 15.031 1.00 86.69 82 GLU A O 1
ATOM 599 N N . GLY A 1 83 ? -8.320 10.257 13.528 1.00 87.19 83 GLY A N 1
ATOM 600 C CA . GLY A 1 83 ? -7.667 11.306 14.317 1.00 87.19 83 GLY A CA 1
ATOM 601 C C . GLY A 1 83 ? -6.155 11.107 14.464 1.00 87.19 83 GLY A C 1
ATOM 602 O O . GLY A 1 83 ? -5.558 11.669 15.380 1.00 87.19 83 GLY A O 1
ATOM 603 N N . MET A 1 84 ? -5.538 10.297 13.594 1.00 88.44 84 MET A N 1
ATOM 604 C CA . MET A 1 84 ? -4.094 10.043 13.611 1.00 88.44 84 MET A CA 1
ATOM 605 C C . MET A 1 84 ? -3.315 11.331 13.333 1.00 88.44 84 MET A C 1
ATOM 607 O O . MET A 1 84 ? -3.760 12.179 12.555 1.00 88.44 84 MET A O 1
ATOM 611 N N . SER A 1 85 ? -2.122 11.475 13.909 1.00 92.81 85 SER A N 1
ATOM 612 C CA . SER A 1 85 ? -1.226 12.563 13.507 1.00 92.81 85 SER A CA 1
ATOM 613 C C . SER A 1 85 ? -0.785 12.393 12.047 1.00 92.81 85 SER A C 1
ATOM 615 O O . SER A 1 85 ? -0.771 11.287 11.507 1.00 92.81 85 SER A O 1
ATOM 617 N N . HIS A 1 86 ? -0.384 13.481 11.382 1.00 91.44 86 HIS A N 1
ATOM 618 C CA . HIS A 1 86 ? 0.018 13.416 9.969 1.00 91.44 86 HIS A CA 1
ATOM 619 C C . HIS A 1 86 ? 1.198 12.463 9.729 1.00 91.44 86 HIS A C 1
ATOM 621 O O . HIS A 1 86 ? 1.265 11.833 8.677 1.00 91.44 86 HIS A O 1
ATOM 627 N N . ILE A 1 87 ? 2.109 12.338 10.701 1.00 91.62 87 ILE A N 1
ATOM 628 C CA . ILE A 1 87 ? 3.260 11.431 10.616 1.00 91.62 87 ILE A CA 1
ATOM 629 C C . ILE A 1 87 ? 2.813 9.977 10.781 1.00 91.62 87 ILE A C 1
ATOM 631 O O . ILE A 1 87 ? 3.216 9.137 9.982 1.00 91.62 87 ILE A O 1
ATOM 635 N N . GLU A 1 88 ? 1.950 9.681 11.756 1.00 91.25 88 GLU A N 1
ATOM 636 C CA . GLU A 1 88 ? 1.399 8.331 11.942 1.00 91.25 88 GLU A CA 1
ATOM 637 C C . GLU A 1 88 ? 0.577 7.899 10.727 1.00 91.25 88 GLU A C 1
ATOM 639 O O . GLU A 1 88 ? 0.746 6.789 10.234 1.00 91.25 88 GLU A O 1
ATOM 644 N N . ALA A 1 89 ? -0.253 8.794 10.187 1.00 91.69 89 ALA A N 1
ATOM 645 C CA . ALA A 1 89 ? -1.059 8.524 9.004 1.00 91.69 89 ALA A CA 1
ATOM 646 C C . ALA A 1 89 ? -0.192 8.320 7.746 1.00 91.69 89 ALA A C 1
ATOM 648 O O . ALA A 1 89 ? -0.503 7.464 6.914 1.00 91.69 89 ALA A O 1
ATOM 649 N N . ALA A 1 90 ? 0.906 9.072 7.607 1.00 91.56 90 ALA A N 1
ATOM 650 C CA . ALA A 1 90 ? 1.863 8.902 6.513 1.00 91.56 90 ALA A CA 1
ATOM 651 C C . ALA A 1 90 ? 2.594 7.564 6.618 1.00 91.56 90 ALA A C 1
ATOM 653 O O . ALA A 1 90 ? 2.653 6.818 5.642 1.00 91.56 90 ALA A O 1
ATOM 654 N N . TYR A 1 91 ? 3.103 7.246 7.808 1.00 91.62 91 TYR A N 1
ATOM 655 C CA . TYR A 1 91 ? 3.748 5.971 8.094 1.00 91.62 91 TYR A CA 1
ATOM 656 C C . TYR A 1 91 ? 2.799 4.804 7.820 1.00 91.62 91 TYR A C 1
ATOM 658 O O . TYR A 1 91 ? 3.148 3.906 7.058 1.00 91.62 91 TYR A O 1
ATOM 666 N N . PHE A 1 92 ? 1.574 4.870 8.345 1.00 91.19 92 PHE A N 1
ATOM 667 C CA . PHE A 1 92 ? 0.553 3.854 8.125 1.00 91.19 92 PHE A CA 1
ATOM 668 C C . PHE A 1 92 ? 0.283 3.656 6.631 1.00 91.19 92 PHE A C 1
ATOM 670 O O . PHE A 1 92 ? 0.393 2.537 6.144 1.00 91.19 92 PHE A O 1
ATOM 677 N N . SER A 1 93 ? 0.059 4.743 5.885 1.00 91.25 93 SER A N 1
ATOM 678 C CA . SER A 1 93 ? -0.189 4.705 4.436 1.00 91.25 93 SER A CA 1
ATOM 679 C C . SER A 1 93 ? 0.960 4.067 3.648 1.00 91.25 93 SER A C 1
ATOM 681 O O . SER A 1 93 ? 0.724 3.266 2.742 1.00 91.25 93 SER A O 1
ATOM 683 N N . VAL A 1 94 ? 2.211 4.388 3.996 1.00 89.44 94 VAL A N 1
ATOM 684 C CA . VAL A 1 94 ? 3.403 3.812 3.353 1.00 89.44 94 VAL A CA 1
ATOM 685 C C . VAL A 1 94 ? 3.554 2.330 3.703 1.00 89.44 94 VAL A C 1
ATOM 687 O O . VAL A 1 94 ? 3.815 1.521 2.813 1.00 89.44 94 VAL A O 1
ATOM 690 N N . VAL A 1 95 ? 3.345 1.948 4.963 1.00 90.31 95 VAL A N 1
ATOM 691 C CA . VAL A 1 95 ? 3.416 0.552 5.430 1.00 90.31 95 VAL A CA 1
ATOM 692 C C . VAL A 1 95 ? 2.306 -0.304 4.809 1.00 90.31 95 VAL A C 1
ATOM 694 O O . VAL A 1 95 ? 2.575 -1.441 4.418 1.00 90.31 95 VAL A O 1
ATOM 697 N N . THR A 1 96 ? 1.087 0.235 4.648 1.00 89.25 96 THR A N 1
ATOM 698 C CA . THR A 1 96 ? 0.017 -0.411 3.865 1.00 89.25 96 THR A CA 1
ATOM 699 C C . THR A 1 96 ? 0.431 -0.550 2.405 1.00 89.25 96 THR A C 1
ATOM 701 O O . THR A 1 96 ? 0.306 -1.625 1.829 1.00 89.25 96 THR A O 1
ATOM 704 N N . GLY A 1 97 ? 0.927 0.536 1.803 1.00 87.00 97 GLY A N 1
ATOM 705 C CA . GLY A 1 97 ? 1.291 0.593 0.390 1.00 87.00 97 GLY A CA 1
ATOM 706 C C . GLY A 1 97 ? 2.346 -0.432 0.017 1.00 87.00 97 GLY A C 1
ATOM 707 O O . GLY A 1 97 ? 2.168 -1.199 -0.918 1.00 87.00 97 GLY A O 1
ATOM 708 N N . THR A 1 98 ? 3.407 -0.490 0.810 1.00 86.44 98 THR A N 1
ATOM 709 C CA . THR A 1 98 ? 4.524 -1.432 0.663 1.00 86.44 98 THR A CA 1
ATOM 710 C C . THR A 1 98 ? 4.200 -2.859 1.098 1.00 86.44 98 THR A C 1
ATOM 712 O O . THR A 1 98 ? 5.093 -3.702 1.092 1.00 86.44 98 THR A O 1
ATOM 715 N N . THR A 1 99 ? 2.950 -3.122 1.494 1.00 87.62 99 THR A N 1
ATOM 716 C CA . THR A 1 99 ? 2.470 -4.418 1.983 1.00 87.62 99 THR A CA 1
ATOM 717 C C . THR A 1 99 ? 3.312 -5.003 3.119 1.00 87.62 99 THR A C 1
ATOM 719 O O . THR A 1 99 ? 3.396 -6.217 3.253 1.00 87.62 99 THR A O 1
ATOM 722 N N . ILE A 1 100 ? 3.960 -4.153 3.926 1.00 89.94 100 ILE A N 1
ATOM 723 C CA . ILE A 1 100 ? 4.759 -4.601 5.075 1.00 89.94 100 ILE A CA 1
ATOM 724 C C . ILE A 1 100 ? 3.840 -4.971 6.239 1.00 89.94 100 ILE A C 1
ATOM 726 O O . ILE A 1 100 ? 4.043 -5.995 6.879 1.00 89.94 100 ILE A O 1
ATOM 730 N N . GLY A 1 101 ? 2.859 -4.108 6.521 1.00 82.94 101 GLY A N 1
ATOM 731 C CA . GLY A 1 101 ? 1.832 -4.347 7.530 1.00 82.94 101 GLY A CA 1
ATOM 732 C C . GLY A 1 101 ? 2.351 -4.695 8.929 1.00 82.94 101 GLY A C 1
ATOM 733 O O . GLY A 1 101 ? 1.973 -5.723 9.470 1.00 82.94 101 GLY A O 1
ATOM 734 N N . TYR A 1 102 ? 3.167 -3.840 9.556 1.00 84.12 102 TYR A N 1
ATOM 735 C CA . TYR A 1 102 ? 3.720 -4.127 10.893 1.00 84.12 102 TYR A CA 1
ATOM 736 C C . TYR A 1 102 ? 2.669 -4.360 11.994 1.00 84.12 102 TYR A C 1
ATOM 738 O O . TYR A 1 102 ? 2.949 -5.069 12.956 1.00 84.12 102 TYR A O 1
ATOM 746 N N . GLY A 1 103 ? 1.485 -3.751 11.873 1.00 81.75 103 GLY A N 1
ATOM 747 C CA . GLY A 1 103 ? 0.391 -3.900 12.843 1.00 81.75 103 GLY A CA 1
ATOM 748 C C . GLY A 1 103 ? 0.601 -3.120 14.146 1.00 81.75 103 GLY A C 1
ATOM 749 O O . GLY A 1 103 ? -0.164 -3.275 15.093 1.00 81.75 103 GLY A O 1
ATOM 750 N N . ASP A 1 104 ? 1.626 -2.271 14.195 1.00 85.94 104 ASP A N 1
ATOM 751 C CA . ASP A 1 104 ? 1.962 -1.374 15.302 1.00 85.94 104 ASP A CA 1
ATOM 752 C C . ASP A 1 104 ? 0.992 -0.188 15.409 1.00 85.94 104 ASP A C 1
ATOM 754 O O . ASP A 1 104 ? 0.581 0.204 16.503 1.00 85.94 104 ASP A O 1
ATOM 758 N N . ILE A 1 105 ? 0.596 0.357 14.261 1.00 85.44 105 ILE A N 1
ATOM 759 C CA . ILE A 1 105 ? -0.414 1.404 14.121 1.00 85.44 105 ILE A CA 1
ATOM 760 C C . ILE A 1 105 ? -1.517 0.857 13.221 1.00 85.44 105 ILE A C 1
ATOM 762 O O . ILE A 1 105 ? -1.240 0.313 12.154 1.00 85.44 105 ILE A O 1
ATOM 766 N N . GLY A 1 106 ? -2.774 0.999 13.643 1.00 83.81 106 GLY A N 1
ATOM 767 C CA . GLY A 1 106 ? -3.921 0.467 12.915 1.00 83.81 106 GLY A CA 1
ATOM 768 C C . GLY A 1 106 ? -5.232 1.180 13.249 1.00 83.81 106 GLY A C 1
ATOM 769 O O . GLY A 1 106 ? -5.305 1.909 14.245 1.00 83.81 106 GLY A O 1
ATOM 770 N N . PRO A 1 107 ? -6.267 0.995 12.413 1.00 85.19 107 PRO A N 1
ATOM 771 C CA . PRO A 1 107 ? -7.570 1.618 12.600 1.00 85.19 107 PRO A CA 1
ATOM 772 C C . PRO A 1 107 ? -8.299 1.028 13.812 1.00 85.19 107 PRO A C 1
ATOM 774 O O . PRO A 1 107 ? -8.473 -0.190 13.930 1.00 85.19 107 PRO A O 1
ATOM 777 N N . LYS A 1 108 ? -8.764 1.893 14.712 1.00 84.81 108 LYS A N 1
ATOM 778 C CA . LYS A 1 108 ? -9.490 1.495 15.925 1.00 84.81 108 LYS A CA 1
ATOM 779 C C . LYS A 1 108 ? -10.996 1.515 15.704 1.00 84.81 108 LYS A C 1
ATOM 781 O O . LYS A 1 108 ? -11.709 0.689 16.278 1.00 84.81 108 LYS A O 1
ATOM 786 N N . THR A 1 109 ? -11.478 2.424 14.863 1.00 88.00 109 THR A N 1
ATOM 787 C CA . THR A 1 109 ? -12.900 2.592 14.565 1.00 88.00 109 THR A CA 1
ATOM 788 C C . THR A 1 109 ? -13.361 1.625 13.476 1.00 88.00 109 THR A C 1
ATOM 790 O O . THR A 1 109 ? -12.585 1.166 12.635 1.00 88.00 109 THR A O 1
ATOM 793 N N . ASP A 1 110 ? -14.654 1.304 13.470 1.00 83.44 110 ASP A N 1
ATOM 794 C CA . ASP A 1 110 ? -15.232 0.477 12.410 1.00 83.44 110 ASP A CA 1
ATOM 795 C C . ASP A 1 110 ? -15.179 1.176 11.041 1.00 83.44 110 ASP A C 1
ATOM 797 O O . ASP A 1 110 ? -14.946 0.534 10.016 1.00 83.44 110 ASP A O 1
ATOM 801 N N . GLU A 1 111 ? -15.313 2.501 11.022 1.00 85.38 111 GLU A N 1
ATOM 802 C CA . GLU A 1 111 ? -15.197 3.319 9.814 1.00 85.38 111 GLU A CA 1
ATOM 803 C C . GLU A 1 111 ? -13.769 3.299 9.262 1.00 85.38 111 GLU A C 1
ATOM 805 O O . GLU A 1 111 ? -13.572 3.052 8.070 1.00 85.38 111 GLU A O 1
ATOM 810 N N . GLY A 1 112 ? -12.762 3.461 10.124 1.00 86.75 112 GLY A N 1
ATOM 811 C CA . GLY A 1 112 ? -11.358 3.398 9.731 1.00 86.75 112 GLY A CA 1
ATOM 812 C C . GLY A 1 112 ? -10.950 2.025 9.217 1.00 86.75 112 GLY A C 1
ATOM 813 O O . GLY A 1 112 ? -10.202 1.942 8.251 1.00 86.75 112 GLY A O 1
ATOM 814 N N . LYS A 1 113 ? -11.502 0.935 9.758 1.00 84.25 113 LYS A N 1
ATOM 815 C CA . LYS A 1 113 ? -11.262 -0.420 9.228 1.00 84.25 113 LYS A CA 1
ATOM 816 C C . LYS A 1 113 ? -11.799 -0.586 7.807 1.00 84.25 113 LYS A C 1
ATOM 818 O O . LYS A 1 113 ? -11.122 -1.158 6.955 1.00 84.25 113 LYS A O 1
ATOM 823 N N . ILE A 1 114 ? -12.999 -0.080 7.520 1.00 83.19 114 ILE A N 1
ATOM 824 C CA . ILE A 1 114 ? -13.549 -0.102 6.153 1.00 83.19 114 ILE A CA 1
ATOM 825 C C . ILE A 1 114 ? -12.696 0.775 5.232 1.00 83.19 114 ILE A C 1
ATOM 827 O O . ILE A 1 114 ? -12.354 0.362 4.124 1.00 83.19 114 ILE A O 1
ATOM 831 N N . ALA A 1 115 ? -12.316 1.960 5.705 1.00 86.81 115 ALA A N 1
ATOM 832 C CA . ALA A 1 115 ? -11.488 2.901 4.971 1.00 86.81 115 ALA A CA 1
ATOM 833 C C . ALA A 1 115 ? -10.113 2.307 4.624 1.00 86.81 115 ALA A C 1
ATOM 835 O O . ALA A 1 115 ? -9.698 2.366 3.468 1.00 86.81 115 ALA A O 1
ATOM 836 N N . THR A 1 116 ? -9.450 1.652 5.581 1.00 88.62 116 THR A N 1
ATOM 837 C CA . THR A 1 116 ? -8.182 0.951 5.358 1.00 88.62 116 THR A CA 1
ATOM 838 C C . THR A 1 116 ? -8.340 -0.196 4.376 1.00 88.62 116 THR A C 1
ATOM 840 O O . THR A 1 116 ? -7.488 -0.357 3.512 1.00 88.62 116 THR A O 1
ATOM 843 N N . ALA A 1 117 ? -9.420 -0.976 4.457 1.00 83.56 117 ALA A N 1
ATOM 844 C CA . ALA A 1 117 ? -9.663 -2.051 3.500 1.00 83.56 117 ALA A CA 1
ATOM 845 C C . ALA A 1 117 ? -9.753 -1.506 2.061 1.00 83.56 117 ALA A C 1
ATOM 847 O O . ALA A 1 117 ? -9.058 -1.977 1.163 1.00 83.56 117 ALA A O 1
ATOM 848 N N . LEU A 1 118 ? -10.546 -0.456 1.837 1.00 83.81 118 LEU A N 1
ATOM 849 C CA . LEU A 1 118 ? -10.655 0.175 0.517 1.00 83.81 118 LEU A CA 1
ATOM 850 C C . LEU A 1 118 ? -9.330 0.808 0.067 1.00 83.81 118 LEU A C 1
ATOM 852 O O . LEU A 1 118 ? -8.943 0.680 -1.096 1.00 83.81 118 LEU A O 1
ATOM 856 N N . TYR A 1 119 ? -8.617 1.452 0.991 1.00 87.38 119 TYR A N 1
ATOM 857 C CA . TYR A 1 119 ? -7.310 2.044 0.728 1.00 87.38 119 TYR A CA 1
ATOM 858 C C . TYR A 1 119 ? -6.263 0.990 0.345 1.00 87.38 119 TYR A C 1
ATOM 860 O O . TYR A 1 119 ? -5.528 1.196 -0.617 1.00 87.38 119 TYR A O 1
ATOM 868 N N . ALA A 1 120 ? -6.237 -0.159 1.028 1.00 85.50 120 ALA A N 1
ATOM 869 C CA . ALA A 1 120 ? -5.328 -1.270 0.753 1.00 85.50 120 ALA A CA 1
ATOM 870 C C . ALA A 1 120 ? -5.496 -1.804 -0.680 1.00 85.50 120 ALA A C 1
ATOM 872 O O . ALA A 1 120 ? -4.506 -2.036 -1.374 1.00 85.50 120 ALA A O 1
ATOM 873 N N . ILE A 1 121 ? -6.743 -1.925 -1.156 1.00 81.12 121 ILE A N 1
ATOM 874 C CA . ILE A 1 121 ? -7.036 -2.314 -2.545 1.00 81.12 121 ILE A CA 1
ATOM 875 C C . ILE A 1 121 ? -6.475 -1.271 -3.514 1.00 81.12 121 ILE A C 1
ATOM 877 O O . ILE A 1 121 ? -5.844 -1.624 -4.506 1.00 81.12 121 ILE A O 1
ATOM 881 N N . LEU A 1 122 ? -6.676 0.017 -3.240 1.00 81.31 122 LEU A N 1
ATOM 882 C CA . LEU A 1 122 ? -6.214 1.090 -4.118 1.00 81.31 122 LEU A CA 1
ATOM 883 C C . LEU A 1 122 ? -4.677 1.171 -4.183 1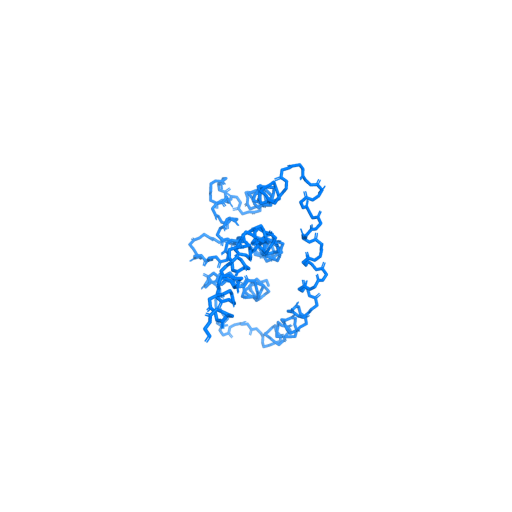.00 81.31 122 LEU A C 1
ATOM 885 O O . LEU A 1 122 ? -4.111 1.279 -5.271 1.00 81.31 122 LEU A O 1
ATOM 889 N N . VAL A 1 123 ? -4.000 1.099 -3.036 1.00 82.44 123 VAL A N 1
ATOM 890 C CA . VAL A 1 123 ? -2.555 1.353 -2.925 1.00 82.44 123 VAL A CA 1
ATOM 891 C C . VAL A 1 123 ? -1.692 0.197 -3.452 1.00 82.44 123 VAL A C 1
ATOM 893 O O . VAL A 1 123 ? -0.649 0.455 -4.053 1.00 82.44 123 VAL A O 1
ATOM 896 N N . VAL A 1 124 ? -2.140 -1.062 -3.340 1.00 78.81 124 VAL A N 1
ATOM 897 C CA . VAL A 1 124 ? -1.419 -2.227 -3.902 1.00 78.81 124 VAL A CA 1
ATOM 898 C C . VAL A 1 124 ? -1.228 -2.110 -5.415 1.00 78.81 124 VAL A C 1
ATOM 900 O O . VAL A 1 124 ? -0.175 -2.457 -5.950 1.00 78.81 124 VAL A O 1
ATOM 903 N N . ASN A 1 125 ? -2.216 -1.552 -6.115 1.00 76.06 125 ASN A N 1
ATOM 904 C CA . ASN A 1 125 ? -2.139 -1.356 -7.561 1.00 76.06 125 ASN A CA 1
ATOM 905 C C . ASN A 1 125 ? -1.093 -0.303 -7.954 1.00 76.06 125 ASN A C 1
ATOM 907 O O . ASN A 1 125 ? -0.447 -0.419 -8.996 1.00 76.06 125 ASN A O 1
ATOM 911 N N . VAL A 1 126 ? -0.874 0.698 -7.097 1.00 75.38 126 VAL A N 1
ATOM 912 C CA . VAL A 1 126 ? 0.164 1.713 -7.312 1.00 75.38 126 VAL A CA 1
ATOM 913 C C . VAL A 1 126 ? 1.550 1.095 -7.202 1.00 75.38 126 VAL A C 1
ATOM 915 O O . VAL A 1 126 ? 2.408 1.390 -8.029 1.00 75.38 126 VAL A O 1
ATOM 918 N N . VAL A 1 127 ? 1.776 0.203 -6.234 1.00 74.94 127 VAL A N 1
ATOM 919 C CA . VAL A 1 127 ? 3.073 -0.476 -6.095 1.00 74.94 127 VAL A CA 1
ATOM 920 C C . VAL A 1 127 ? 3.390 -1.339 -7.313 1.00 74.94 127 VAL A C 1
ATOM 922 O O . VAL A 1 127 ? 4.519 -1.294 -7.801 1.00 74.94 127 VAL A O 1
ATOM 925 N N . GLY A 1 128 ? 2.399 -2.031 -7.880 1.00 72.56 128 GLY A N 1
ATOM 926 C CA . GLY A 1 128 ? 2.562 -2.737 -9.156 1.00 72.56 128 GLY A CA 1
ATOM 927 C C . GLY A 1 128 ? 3.050 -1.818 -10.284 1.00 72.56 128 GLY A C 1
ATOM 928 O O . GLY A 1 128 ? 4.014 -2.148 -10.976 1.00 72.56 128 GLY A O 1
ATOM 929 N N . ALA A 1 129 ? 2.460 -0.625 -10.412 1.00 71.38 129 ALA A N 1
ATOM 930 C CA . ALA A 1 129 ? 2.880 0.378 -11.393 1.00 71.38 129 ALA A CA 1
ATOM 931 C C . ALA A 1 129 ? 4.294 0.938 -11.114 1.00 71.38 129 ALA A C 1
ATOM 933 O O . ALA A 1 129 ? 5.060 1.192 -12.045 1.00 71.38 129 ALA A O 1
ATOM 934 N N . VAL A 1 130 ? 4.679 1.092 -9.840 1.00 71.81 130 VAL A N 1
ATOM 935 C CA . VAL A 1 130 ? 6.033 1.513 -9.408 1.00 71.81 130 VAL A CA 1
ATOM 936 C C . VAL A 1 130 ? 7.107 0.498 -9.791 1.00 71.81 130 VAL A C 1
ATOM 938 O O . VAL A 1 130 ? 8.247 0.885 -10.057 1.00 71.81 130 VAL A O 1
ATOM 941 N N . LEU A 1 131 ? 6.763 -0.785 -9.885 1.00 75.00 131 LEU A N 1
ATOM 942 C CA . LEU A 1 131 ? 7.708 -1.834 -10.261 1.00 75.00 131 LEU A CA 1
ATOM 943 C C . LEU A 1 131 ? 7.968 -1.910 -11.774 1.00 75.00 131 LEU A C 1
ATOM 945 O O . LEU A 1 131 ? 8.987 -2.469 -12.184 1.00 75.00 131 LEU A O 1
ATOM 949 N N . GLU A 1 132 ? 7.119 -1.332 -12.628 1.00 76.12 132 GLU A N 1
ATOM 950 C CA . GLU A 1 132 ? 7.292 -1.433 -14.085 1.00 76.12 132 GLU A CA 1
ATOM 951 C C . GLU A 1 132 ? 8.546 -0.732 -14.628 1.00 76.12 132 GLU A C 1
ATOM 953 O O . GLU A 1 132 ? 9.254 -1.345 -15.433 1.00 76.12 132 GLU A O 1
ATOM 958 N N . PRO A 1 133 ? 8.900 0.498 -14.202 1.00 77.00 133 PRO A N 1
ATOM 959 C CA . PRO A 1 133 ? 10.164 1.118 -14.589 1.00 77.00 133 PRO A CA 1
ATOM 960 C C . PRO A 1 133 ? 11.375 0.275 -14.177 1.00 77.00 133 PRO A C 1
ATOM 962 O O . PRO A 1 133 ? 12.314 0.130 -14.961 1.00 77.00 133 PRO A O 1
ATOM 965 N N . ALA A 1 134 ? 11.333 -0.326 -12.983 1.00 78.31 134 ALA A N 1
ATOM 966 C CA . ALA A 1 134 ? 12.391 -1.203 -12.489 1.00 78.31 134 ALA A CA 1
ATOM 967 C C . ALA A 1 134 ? 12.496 -2.485 -13.329 1.00 78.31 134 ALA A C 1
ATOM 969 O O . ALA A 1 134 ? 13.594 -2.863 -13.738 1.00 78.31 134 ALA A O 1
ATOM 970 N N . ARG A 1 135 ? 11.362 -3.109 -13.675 1.00 79.25 135 ARG A N 1
ATOM 971 C CA . ARG A 1 135 ? 11.297 -4.263 -14.587 1.00 79.25 135 ARG A CA 1
ATOM 972 C C . ARG A 1 135 ? 11.869 -3.925 -15.962 1.00 79.25 135 ARG A C 1
ATOM 974 O O . ARG A 1 135 ? 12.691 -4.675 -16.484 1.00 79.25 135 ARG A O 1
ATOM 981 N N . ASN A 1 136 ? 11.474 -2.791 -16.534 1.00 82.31 136 ASN A N 1
ATOM 9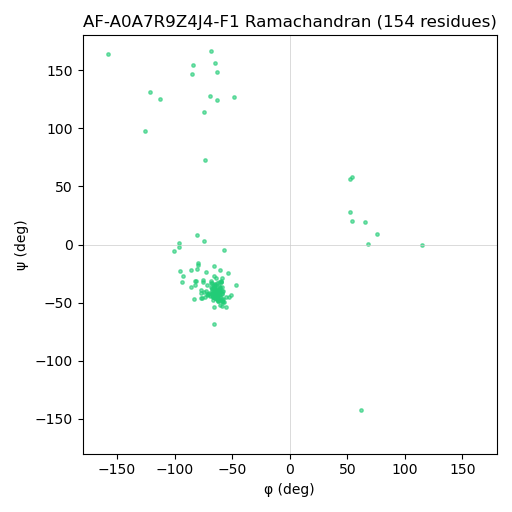82 C CA . ASN A 1 136 ? 11.956 -2.346 -17.841 1.00 82.31 136 ASN A CA 1
ATOM 983 C C . ASN A 1 136 ? 13.468 -2.096 -17.815 1.00 82.31 136 ASN A C 1
ATOM 985 O O . ASN A 1 136 ? 14.178 -2.509 -18.732 1.00 82.31 136 ASN A O 1
ATOM 989 N N . PHE A 1 137 ? 13.976 -1.487 -16.745 1.00 83.12 137 PHE A N 1
ATOM 990 C CA . PHE A 1 137 ? 15.408 -1.301 -16.542 1.00 83.12 137 PHE A CA 1
ATOM 991 C C . PHE A 1 137 ? 16.148 -2.642 -16.440 1.00 83.12 137 PHE A C 1
ATOM 993 O O . PHE A 1 137 ? 17.108 -2.859 -17.176 1.00 83.12 137 PHE A O 1
ATOM 1000 N N . LEU A 1 138 ? 15.664 -3.575 -15.616 1.00 82.19 138 LEU A N 1
ATOM 1001 C CA . LEU A 1 138 ? 16.282 -4.891 -15.427 1.00 82.19 138 LEU A CA 1
ATOM 1002 C C . LEU A 1 138 ? 16.280 -5.726 -16.718 1.00 82.19 138 LEU A C 1
ATOM 1004 O O . LEU A 1 138 ? 17.284 -6.349 -17.062 1.00 82.19 138 LEU A O 1
ATOM 1008 N N . SER A 1 139 ? 15.181 -5.682 -17.479 1.00 82.69 139 SER A N 1
ATOM 1009 C CA . SER A 1 139 ? 15.044 -6.414 -18.745 1.00 82.69 139 SER A CA 1
ATOM 1010 C C . SER A 1 139 ? 16.095 -6.013 -19.782 1.00 82.69 139 SER A C 1
ATOM 1012 O O . SER A 1 139 ? 16.550 -6.859 -20.547 1.00 82.69 139 SER A O 1
ATOM 1014 N N . ARG A 1 140 ? 16.550 -4.751 -19.766 1.00 83.62 140 ARG A N 1
ATOM 1015 C CA . ARG A 1 140 ? 17.619 -4.270 -20.651 1.00 83.62 140 ARG A CA 1
ATOM 1016 C C . ARG A 1 140 ? 18.967 -4.908 -20.326 1.00 83.62 140 ARG A C 1
ATOM 1018 O O . ARG A 1 140 ? 19.693 -5.259 -21.250 1.00 83.62 140 ARG A O 1
ATOM 1025 N N . PHE A 1 141 ? 19.278 -5.111 -19.045 1.00 85.81 141 PHE A N 1
ATOM 1026 C CA . PHE A 1 141 ? 20.505 -5.804 -18.638 1.00 85.81 141 PHE A CA 1
ATOM 1027 C C . PHE A 1 141 ? 20.447 -7.298 -18.948 1.00 85.81 141 PHE A C 1
ATOM 1029 O O . PHE A 1 141 ? 21.417 -7.849 -19.461 1.00 85.81 141 PHE A O 1
ATOM 1036 N N . CYS A 1 142 ? 19.311 -7.953 -18.694 1.00 81.31 142 CYS A N 1
ATOM 1037 C CA . CYS A 1 142 ? 19.146 -9.368 -19.034 1.00 81.31 142 CYS A CA 1
ATOM 1038 C C . CYS A 1 142 ? 19.216 -9.607 -20.548 1.00 81.31 142 CYS A C 1
ATOM 1040 O O . CYS A 1 142 ? 19.862 -10.559 -20.978 1.00 81.31 142 CYS A O 1
ATOM 1042 N N . ALA A 1 143 ? 18.605 -8.735 -21.355 1.00 85.38 143 ALA A N 1
ATOM 1043 C CA . ALA A 1 143 ? 18.692 -8.815 -22.810 1.00 85.38 143 ALA A CA 1
ATOM 1044 C C . ALA A 1 143 ? 20.134 -8.624 -23.308 1.00 85.38 143 ALA A C 1
ATOM 1046 O O . ALA A 1 143 ? 20.580 -9.388 -24.157 1.00 85.38 143 ALA A O 1
ATOM 1047 N N . ALA A 1 144 ? 20.879 -7.663 -22.747 1.00 83.56 144 ALA A N 1
ATOM 1048 C CA . ALA A 1 144 ? 22.287 -7.455 -23.087 1.00 83.56 144 ALA A CA 1
ATOM 1049 C C . ALA A 1 144 ? 23.144 -8.688 -22.757 1.00 83.56 144 ALA A C 1
ATOM 1051 O O . ALA A 1 144 ? 23.864 -9.181 -23.622 1.00 83.56 144 ALA A O 1
ATOM 1052 N N . LYS A 1 145 ? 22.983 -9.250 -21.552 1.00 82.94 145 LYS A N 1
ATOM 1053 C CA . LYS A 1 145 ? 23.705 -10.457 -21.131 1.00 82.94 145 LYS A CA 1
ATOM 1054 C C . LYS A 1 145 ? 23.372 -11.677 -21.998 1.00 82.94 145 LYS A C 1
ATOM 1056 O O . LYS A 1 145 ? 24.257 -12.433 -22.374 1.00 82.94 145 LYS A O 1
ATOM 1061 N N . SER A 1 146 ? 22.104 -11.841 -22.379 1.00 82.56 146 SER A N 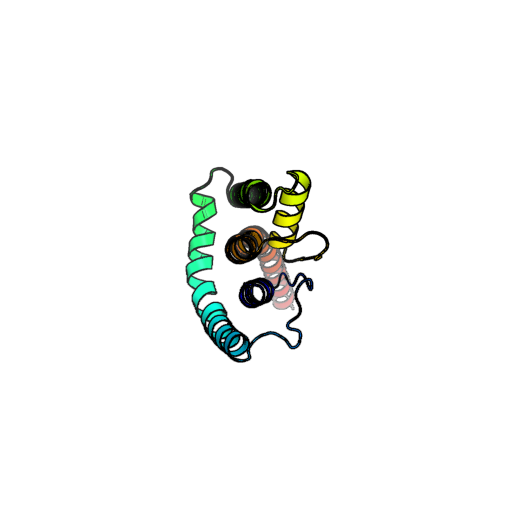1
ATOM 1062 C CA . SER A 1 146 ? 21.687 -12.949 -23.243 1.00 82.56 146 SER A CA 1
ATOM 1063 C C . SER A 1 146 ? 22.281 -12.865 -24.654 1.00 82.56 146 SER A C 1
ATOM 1065 O O . SER A 1 146 ? 22.423 -13.899 -25.299 1.00 82.56 146 SER A O 1
ATOM 1067 N N . ILE A 1 147 ? 22.597 -11.664 -25.151 1.00 81.38 147 ILE A N 1
ATOM 1068 C CA . ILE A 1 147 ? 23.260 -11.480 -26.451 1.00 81.38 147 ILE A CA 1
ATOM 1069 C C . ILE A 1 147 ? 24.741 -11.867 -26.352 1.00 81.38 147 ILE A C 1
ATOM 1071 O O . ILE A 1 147 ? 25.245 -12.538 -27.252 1.00 81.38 147 ILE A O 1
ATOM 1075 N N . GLU A 1 148 ? 25.418 -11.503 -25.259 1.00 85.56 148 GLU A N 1
ATOM 1076 C CA . GLU A 1 148 ? 26.814 -11.892 -25.001 1.00 85.56 148 GLU A CA 1
ATOM 1077 C C . GLU A 1 148 ? 26.966 -13.418 -24.890 1.00 85.56 148 GLU A C 1
ATOM 1079 O O . GLU A 1 148 ? 27.797 -13.998 -25.589 1.00 85.56 148 GLU A O 1
ATOM 1084 N N . ASP A 1 149 ? 26.090 -14.082 -24.127 1.00 81.75 149 ASP A N 1
ATOM 1085 C CA . ASP A 1 149 ? 26.106 -15.545 -23.959 1.00 81.75 149 ASP A CA 1
ATOM 1086 C C . ASP A 1 149 ? 25.882 -16.301 -25.292 1.00 81.75 149 ASP A C 1
ATOM 1088 O O . ASP A 1 149 ? 26.396 -17.406 -25.497 1.00 81.75 149 ASP A O 1
ATOM 1092 N N . VAL A 1 150 ? 25.093 -15.732 -26.215 1.00 81.56 150 VAL A N 1
ATOM 1093 C CA . VAL A 1 150 ? 24.856 -16.306 -27.554 1.00 81.56 150 VAL A CA 1
ATOM 1094 C C . VAL A 1 150 ? 26.048 -16.060 -28.479 1.00 81.56 150 VAL A C 1
ATOM 1096 O O . VAL A 1 150 ? 26.422 -16.959 -29.237 1.00 81.56 150 VAL A O 1
ATOM 1099 N N . ALA A 1 151 ? 26.666 -14.879 -28.410 1.00 82.50 151 ALA A N 1
ATOM 1100 C CA . ALA A 1 151 ? 27.860 -14.559 -29.187 1.00 82.50 151 ALA A CA 1
ATOM 1101 C C . ALA A 1 151 ? 29.045 -15.465 -28.809 1.00 82.50 151 ALA A C 1
ATOM 1103 O O . ALA A 1 151 ? 29.748 -15.947 -29.696 1.00 82.50 151 ALA A O 1
ATOM 1104 N N . GLU A 1 152 ? 29.222 -15.768 -27.520 1.00 86.06 152 GLU A N 1
ATOM 1105 C CA . GLU A 1 152 ? 30.292 -16.648 -27.033 1.00 86.06 152 GLU A CA 1
ATOM 1106 C C . GLU A 1 152 ? 30.099 -18.106 -27.487 1.00 86.06 152 GLU A C 1
ATOM 1108 O O . GLU A 1 152 ? 31.046 -18.751 -27.935 1.00 86.06 152 GLU A O 1
ATOM 1113 N N . LYS A 1 153 ? 28.859 -18.615 -27.482 1.00 78.44 153 LYS A N 1
ATOM 1114 C C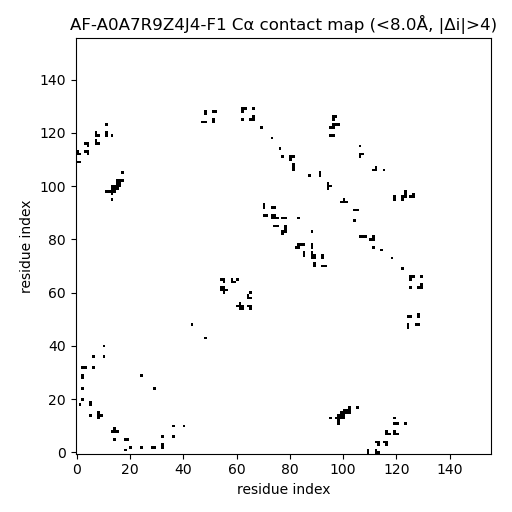A . LYS A 1 153 ? 28.539 -19.972 -27.972 1.00 78.44 153 LYS A CA 1
ATOM 1115 C C . LYS A 1 153 ? 28.585 -20.123 -29.493 1.00 78.44 153 LYS A C 1
ATOM 1117 O O . LYS A 1 153 ? 28.747 -21.237 -29.971 1.00 78.44 153 LYS A O 1
ATOM 1122 N N . SER A 1 154 ? 28.417 -19.038 -30.250 1.00 73.69 154 SER A N 1
ATOM 1123 C CA . SER A 1 154 ? 28.509 -19.039 -31.718 1.00 73.69 154 SER A CA 1
ATOM 1124 C C . SER A 1 154 ? 29.955 -19.025 -32.233 1.00 73.69 154 SER A C 1
ATOM 1126 O O . SER A 1 154 ? 30.168 -19.251 -33.425 1.00 73.69 154 SER A O 1
ATOM 1128 N N . GLY A 1 155 ? 30.925 -18.683 -31.380 1.00 66.12 155 GLY A N 1
ATOM 1129 C CA . GLY A 1 155 ? 32.350 -18.611 -31.718 1.00 66.12 155 GLY A CA 1
ATOM 1130 C C . GLY A 1 155 ? 33.163 -19.864 -31.367 1.00 66.12 155 GLY A C 1
ATOM 1131 O O . GLY A 1 155 ? 34.373 -19.855 -31.587 1.00 66.12 155 GLY A O 1
ATOM 1132 N N . SER A 1 156 ? 32.521 -20.909 -30.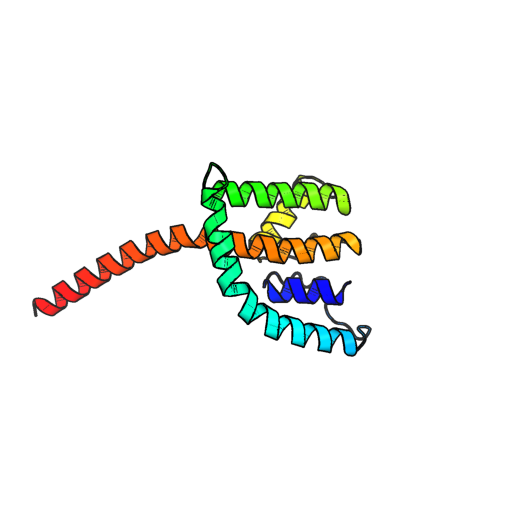827 1.00 48.25 156 SER A N 1
ATOM 1133 C CA . SER A 1 156 ? 33.095 -22.231 -30.516 1.00 48.25 156 SER A CA 1
ATOM 1134 C C . SER A 1 156 ? 32.492 -23.315 -31.399 1.00 48.25 156 SER A C 1
ATOM 1136 O O . SER A 1 156 ? 33.172 -24.360 -31.514 1.00 48.25 156 SER A O 1
#

pLDDT: mean 77.72, std 10.6, range [48.25, 93.12]

Nearest PDB structures (foldseek):
  6ufe-assembly2_B  TM=8.374E-01  e=2.365E-03  Bacillus cereus
  8ctn-assembly2_B  TM=8.351E-01  e=2.749E-03  Bacillus cereus m1550
  3t4d-assembly2_B  TM=8.351E-01  e=3.361E-03  Bacillus cereus ATCC 14579
  6v8y-assembly1_A-2  TM=8.040E-01  e=3.716E-03  Bacillus cereus
  3e83-assembly1_A  TM=8.193E-01  e=6.458E-03  Bacillus cereus

Solvent-accessible surface area (backbone atoms only — not comparable to full-atom values): 8473 Å² total; per-residue (Å²): 101,70,69,59,26,42,50,40,32,47,72,55,56,17,51,39,76,76,64,69,92,56,97,83,64,58,68,66,59,59,54,54,48,54,54,48,52,65,51,45,66,69,62,45,53,60,66,47,49,59,52,41,62,47,45,37,81,76,37,87,65,28,58,62,32,51,53,54,51,53,37,51,48,35,19,57,50,36,28,69,68,65,64,39,52,68,66,57,16,38,50,45,33,48,33,47,34,70,28,61,20,82,44,84,69,76,65,85,48,68,66,30,32,54,49,50,28,56,46,40,61,57,36,43,43,50,48,59,47,57,45,47,65,56,49,57,55,50,49,53,54,53,53,52,51,55,50,52,59,49,54,60,65,74,74,110

Foldseek 3Di:
DLLLLQLLLVLLLLRLVLRDPPDPDDPVSVVVSVVCSVVCVPPCPPVLLVVLLCVLVVAPPGLVRVLVVLLVVQLVQCCVPQVDDSVLSSVVLVSLLVSVNNNPDAHPDPVRSVVSSVSSSVSSSSVVRVCVVVVVVVVVVVVVVVVVVVVVVVVD

InterPro domains:
  IPR003280 Two pore domain potassium channel [PR01333] (9-37)
  IPR003280 Two pore domain potassium channel [PR01333] (98-107)
  IPR003280 Two pore domain potassium channel [PTHR11003] (64-106)
  IPR013099 Potassium channel domain [PF07885] (2-51)
  IPR013099 Potassium channel domain [PF07885] (72-138)

Mean predicted aligned error: 9.8 Å